Protein AF-A0A439N6X7-F1 (afdb_monomer_lite)

Sequence (94 aa):
MNRSWSRRSRQRYVPPRPRSVWRRLVDYALTVIVLGLLILLAARLDRIETRKTEGAAVINDGDTITLGTERIRMRGIDAPEYSQVCRKAGADYP

Secondary structure (DSSP, 8-state):
--------------PPPPPPHHHHHHHHHHHHHHHHHHHHHHHHHHHHHTTS--S-EEEEETTEEEETTEEEE-TT-----TT---EETTEEP-

Radius of gyration: 35.71 Å; chains: 1; bounding box: 89×53×78 Å

Foldseek 3Di:
DDDDDDPDPPPPPDPPDPDDPVVVVVVVVVVVVVVVVVVVVVVVVVVVVVVPLQADWDDDFPQWIDRHPDIDGHPPDDGDGPPDFDDDPNHTDD

pLDDT: mean 73.85, std 14.12, range [44.56, 97.69]

Structure (mmCIF, N/CA/C/O backbone):
data_AF-A0A439N6X7-F1
#
_entry.id   AF-A0A439N6X7-F1
#
loop_
_atom_site.group_PDB
_atom_site.id
_atom_site.type_symbol
_atom_site.label_atom_id
_atom_site.label_alt_id
_atom_site.label_comp_id
_atom_site.label_asym_id
_atom_site.label_entity_id
_atom_site.label_seq_id
_atom_site.pdbx_PDB_ins_code
_atom_site.Cartn_x
_atom_site.Cartn_y
_atom_site.Cartn_z
_atom_site.occupancy
_atom_site.B_iso_or_equiv
_atom_site.auth_seq_id
_atom_site.auth_comp_id
_atom_site.auth_asym_id
_atom_site.auth_atom_id
_atom_site.pdbx_PDB_model_num
ATOM 1 N N . MET A 1 1 ? 64.792 39.495 -18.463 1.00 44.56 1 MET A N 1
ATOM 2 C CA . MET A 1 1 ? 63.694 39.277 -19.442 1.00 44.56 1 MET A CA 1
ATOM 3 C C . MET A 1 1 ? 64.217 38.339 -20.531 1.00 44.56 1 MET A C 1
ATOM 5 O O . MET A 1 1 ? 65.350 38.530 -20.915 1.00 44.56 1 MET A O 1
ATOM 9 N N . ASN A 1 2 ? 63.548 37.323 -21.076 1.00 48.59 2 ASN A N 1
ATOM 10 C CA . ASN A 1 2 ? 62.133 36.995 -21.110 1.00 48.59 2 ASN A CA 1
ATOM 11 C C . ASN A 1 2 ? 61.939 35.520 -21.531 1.00 48.59 2 ASN A C 1
ATOM 13 O O . ASN A 1 2 ? 62.498 35.077 -22.525 1.00 48.59 2 ASN A O 1
ATOM 17 N N . ARG A 1 3 ? 61.028 34.858 -20.809 1.0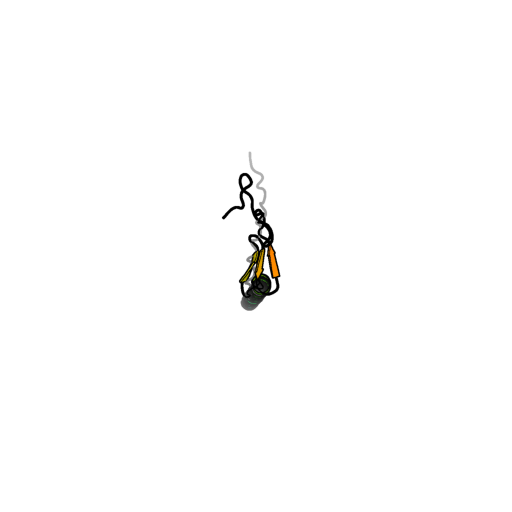0 54.09 3 ARG A N 1
ATOM 18 C CA . ARG A 1 3 ? 59.955 33.967 -21.293 1.00 54.09 3 ARG A CA 1
ATOM 19 C C . ARG A 1 3 ? 60.355 32.669 -22.006 1.00 54.09 3 ARG A C 1
ATOM 21 O O . ARG A 1 3 ? 60.312 32.551 -23.227 1.00 54.09 3 ARG A O 1
ATOM 28 N N . SER A 1 4 ? 60.561 31.646 -21.178 1.00 57.75 4 SER A N 1
ATOM 29 C CA . SER A 1 4 ? 60.366 30.240 -21.525 1.00 57.75 4 SER A CA 1
ATOM 30 C C . SER A 1 4 ? 58.884 29.977 -21.822 1.00 57.75 4 SER A C 1
ATOM 32 O O . SER A 1 4 ? 58.025 29.974 -20.942 1.00 57.75 4 SER A O 1
ATOM 34 N N . TRP A 1 5 ? 58.563 29.766 -23.094 1.00 59.31 5 TRP A N 1
ATOM 35 C CA . TRP A 1 5 ? 57.235 29.315 -23.491 1.00 59.31 5 TRP A CA 1
ATOM 36 C C . TRP A 1 5 ? 57.139 27.807 -23.268 1.00 59.31 5 TRP A C 1
ATOM 38 O O . TRP A 1 5 ? 57.639 27.007 -24.060 1.00 59.31 5 TRP A O 1
ATOM 48 N N . SER A 1 6 ? 56.493 27.412 -22.173 1.00 59.88 6 SER A N 1
ATOM 49 C CA . SER A 1 6 ? 56.056 26.038 -21.962 1.00 59.88 6 SER A CA 1
ATOM 50 C C . SER A 1 6 ? 55.093 25.655 -23.088 1.00 59.88 6 SER A C 1
ATOM 52 O O . SER A 1 6 ? 54.003 26.213 -23.235 1.00 59.88 6 SER A O 1
ATOM 54 N N . ARG A 1 7 ? 55.513 24.702 -23.928 1.00 59.12 7 ARG A N 1
ATOM 55 C CA . ARG A 1 7 ? 54.646 24.049 -24.912 1.00 59.12 7 ARG A CA 1
ATOM 56 C C . ARG A 1 7 ? 53.549 23.312 -24.151 1.00 59.12 7 ARG A C 1
ATOM 58 O O . ARG A 1 7 ? 53.707 22.159 -23.767 1.00 59.12 7 ARG A O 1
ATOM 65 N N . ARG A 1 8 ? 52.437 24.005 -23.910 1.00 62.56 8 ARG A N 1
ATOM 66 C CA . ARG A 1 8 ? 51.207 23.417 -23.390 1.00 62.56 8 ARG A CA 1
ATOM 67 C C . ARG A 1 8 ? 50.792 22.332 -24.381 1.00 62.56 8 ARG A C 1
ATOM 69 O O . ARG A 1 8 ? 50.529 22.629 -25.549 1.00 62.56 8 ARG A O 1
ATOM 76 N N . SER A 1 9 ? 50.818 21.078 -23.943 1.00 64.06 9 SER A N 1
ATOM 77 C CA . SER A 1 9 ? 50.347 19.946 -24.728 1.00 64.06 9 SER A CA 1
ATOM 78 C C . SER A 1 9 ? 48.901 20.231 -25.122 1.00 64.06 9 SER A C 1
ATOM 80 O O . SER A 1 9 ? 47.997 20.249 -24.290 1.00 64.06 9 SER A O 1
ATOM 82 N N . ARG A 1 10 ? 48.676 20.531 -26.405 1.00 63.47 10 ARG A N 1
ATOM 83 C CA . ARG A 1 10 ? 47.327 20.594 -26.963 1.00 63.47 10 ARG A CA 1
ATOM 84 C C . ARG A 1 10 ? 46.745 19.194 -26.814 1.00 63.47 10 ARG A C 1
ATOM 86 O O . ARG A 1 10 ? 47.092 18.302 -27.587 1.00 63.47 10 ARG A O 1
ATOM 93 N N . GLN A 1 11 ? 45.914 18.994 -25.793 1.00 66.56 11 GLN A N 1
ATOM 94 C CA . GLN A 1 11 ? 45.073 17.811 -25.688 1.00 66.56 11 GLN A CA 1
ATOM 95 C C . GLN A 1 11 ? 44.271 17.731 -26.983 1.00 66.56 11 GLN A C 1
ATOM 97 O O . GLN A 1 11 ? 43.469 18.607 -27.306 1.00 66.56 11 GLN A O 1
ATOM 102 N N . ARG A 1 12 ? 44.586 16.710 -27.779 1.00 63.47 12 ARG A N 1
ATOM 103 C CA . ARG A 1 12 ? 43.891 16.398 -29.019 1.00 63.47 12 ARG A CA 1
ATOM 104 C C . ARG A 1 12 ? 42.465 16.037 -28.615 1.00 63.47 12 ARG A C 1
ATOM 106 O O . ARG A 1 12 ? 42.252 14.992 -28.009 1.00 63.47 12 ARG A O 1
ATOM 113 N N . TYR A 1 13 ? 41.513 16.923 -28.890 1.00 67.38 13 TYR A N 1
ATOM 114 C CA . TYR A 1 13 ? 40.097 16.617 -28.735 1.00 67.38 13 TYR A CA 1
ATOM 115 C C . TYR A 1 13 ? 39.776 15.449 -29.672 1.00 67.38 13 TYR A C 1
ATOM 117 O O . TYR A 1 13 ? 39.806 15.600 -30.893 1.00 67.38 13 TYR A O 1
ATOM 125 N N . VAL A 1 14 ? 39.559 14.262 -29.105 1.00 69.88 14 VAL A N 1
ATOM 126 C CA . VAL A 1 14 ? 39.084 13.098 -29.854 1.00 69.88 14 VAL A CA 1
ATOM 127 C C . VAL A 1 14 ? 37.563 13.217 -29.888 1.00 69.88 14 VAL A C 1
ATOM 129 O O . VAL A 1 14 ? 36.945 13.113 -28.826 1.00 69.88 14 VA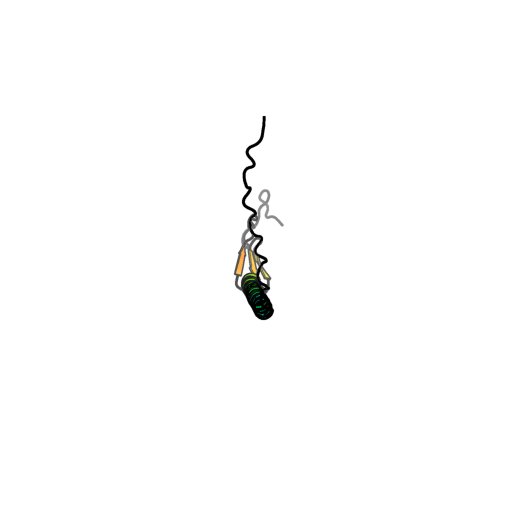L A O 1
ATOM 132 N N . PRO A 1 15 ? 36.937 13.473 -31.052 1.00 66.62 15 PRO A N 1
ATOM 133 C CA . PRO A 1 15 ? 35.488 13.550 -31.107 1.00 66.62 15 PRO A CA 1
ATOM 134 C C . PRO A 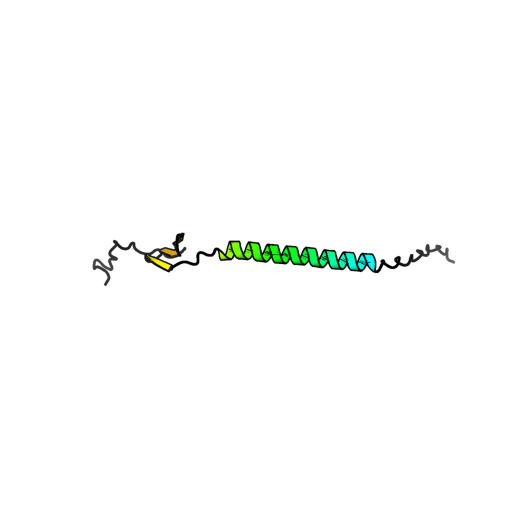1 15 ? 34.898 12.194 -30.690 1.00 66.62 15 PRO A C 1
ATOM 136 O O . PRO A 1 15 ? 35.400 11.146 -31.119 1.00 66.62 15 PRO A O 1
ATOM 139 N N . PRO A 1 16 ? 33.851 12.176 -29.846 1.00 67.62 16 PRO A N 1
ATOM 140 C CA . PRO A 1 16 ? 33.185 10.935 -29.491 1.00 67.62 16 PRO A CA 1
ATOM 141 C C . PRO A 1 16 ? 32.652 10.278 -30.767 1.00 67.62 16 PRO A C 1
ATOM 143 O O . PRO A 1 16 ? 31.958 10.910 -31.563 1.00 67.62 16 PRO A O 1
ATOM 146 N N . ARG A 1 17 ? 33.001 9.002 -30.980 1.00 69.31 17 ARG A N 1
ATOM 147 C CA . ARG A 1 17 ? 32.504 8.227 -32.124 1.00 69.31 17 ARG A CA 1
ATOM 148 C C . ARG A 1 17 ? 30.968 8.258 -32.122 1.00 69.31 17 ARG A C 1
ATOM 150 O O . ARG A 1 17 ? 30.378 8.052 -31.055 1.00 69.31 17 ARG A O 1
ATOM 157 N N . PRO A 1 18 ? 30.311 8.484 -33.274 1.00 68.12 18 PRO A N 1
ATOM 158 C CA . PRO A 1 18 ? 28.858 8.485 -33.339 1.00 68.12 18 PRO A CA 1
ATOM 159 C C . PRO A 1 18 ? 28.347 7.120 -32.876 1.00 68.12 18 PRO A C 1
ATOM 161 O O . PRO A 1 18 ? 28.695 6.078 -33.432 1.00 68.12 18 PRO A O 1
ATOM 164 N N . ARG A 1 19 ? 27.562 7.119 -31.794 1.00 65.75 19 ARG A N 1
ATOM 165 C CA . ARG A 1 19 ? 26.906 5.905 -31.299 1.00 65.75 19 ARG A CA 1
ATOM 166 C C . ARG A 1 19 ? 25.979 5.401 -32.400 1.00 65.75 19 ARG A C 1
ATOM 168 O O . ARG A 1 19 ? 25.170 6.179 -32.903 1.00 65.75 19 ARG A O 1
ATOM 175 N N . SER A 1 20 ? 26.103 4.128 -32.774 1.00 80.25 20 SER A N 1
ATOM 176 C CA . SER A 1 20 ? 25.245 3.541 -33.802 1.00 80.25 20 SER A CA 1
ATOM 177 C C . SER A 1 20 ? 23.779 3.650 -33.382 1.00 80.25 20 SER A C 1
ATOM 179 O O . SER A 1 20 ? 23.438 3.453 -32.214 1.00 80.25 20 SER A O 1
ATOM 181 N N . VAL A 1 21 ? 22.904 3.969 -34.338 1.00 83.69 21 VAL A N 1
ATOM 182 C CA . VAL A 1 21 ? 21.449 4.060 -34.116 1.00 83.69 21 VAL A CA 1
ATOM 183 C C . VAL A 1 21 ? 20.919 2.750 -33.520 1.00 83.69 21 VAL A C 1
ATOM 185 O O . VAL A 1 21 ? 20.086 2.773 -32.621 1.00 83.69 21 VAL A O 1
ATOM 188 N N . TRP A 1 22 ? 21.511 1.620 -33.919 1.00 86.56 22 TRP A N 1
ATOM 189 C CA . TRP A 1 22 ? 21.274 0.301 -33.333 1.00 86.56 22 TRP A CA 1
ATOM 190 C C . TRP A 1 22 ? 21.508 0.244 -31.817 1.00 86.56 22 TRP A C 1
ATOM 192 O O . TRP A 1 22 ? 20.645 -0.233 -31.090 1.00 86.56 22 TRP A O 1
ATOM 202 N N . ARG A 1 23 ? 22.633 0.777 -31.313 1.00 85.25 23 ARG A N 1
ATOM 203 C CA . ARG A 1 23 ? 22.889 0.817 -29.862 1.00 85.25 23 ARG A CA 1
ATOM 204 C C . ARG A 1 23 ? 21.850 1.658 -29.131 1.00 85.25 23 ARG A C 1
ATOM 206 O O . ARG A 1 23 ? 21.391 1.237 -28.084 1.00 85.25 23 ARG A O 1
ATOM 213 N N . ARG A 1 24 ? 21.418 2.783 -29.711 1.00 85.19 24 ARG A N 1
ATOM 214 C CA . ARG A 1 24 ? 20.354 3.605 -29.112 1.00 85.19 24 ARG A CA 1
ATOM 215 C C . ARG A 1 24 ? 19.033 2.842 -29.009 1.00 85.19 24 ARG A C 1
ATOM 217 O O . ARG A 1 24 ? 18.385 2.914 -27.977 1.00 85.19 24 ARG A O 1
ATOM 224 N N . LEU A 1 25 ? 18.649 2.095 -30.048 1.00 93.19 25 LEU A N 1
ATOM 225 C CA . LEU A 1 25 ? 17.443 1.258 -30.015 1.00 93.19 25 LEU A CA 1
ATOM 226 C C . LEU A 1 25 ? 17.536 0.164 -28.944 1.00 93.19 25 LEU A C 1
ATOM 228 O O . LEU A 1 25 ? 16.568 -0.057 -28.223 1.00 93.19 25 LEU A O 1
ATOM 232 N N . VAL A 1 26 ? 18.703 -0.470 -28.803 1.00 94.94 26 VAL A N 1
ATOM 233 C CA . VAL A 1 26 ? 18.957 -1.453 -27.738 1.00 94.94 26 VAL A CA 1
ATOM 234 C C . VAL A 1 26 ? 18.869 -0.805 -26.354 1.00 94.94 26 VAL A C 1
ATOM 236 O O . VAL A 1 26 ? 18.226 -1.362 -25.469 1.00 94.94 26 VAL A O 1
ATOM 239 N N . ASP A 1 27 ? 19.444 0.386 -26.172 1.00 91.06 27 ASP A N 1
ATOM 240 C CA . ASP A 1 27 ? 19.388 1.125 -24.906 1.00 91.06 27 ASP A CA 1
ATOM 241 C C . ASP A 1 27 ? 17.936 1.488 -24.531 1.00 91.06 27 ASP A C 1
ATOM 243 O O . ASP A 1 27 ? 17.538 1.340 -23.371 1.00 91.06 27 ASP A O 1
ATOM 247 N N . TYR A 1 28 ? 17.118 1.905 -25.508 1.00 96.00 28 TYR A N 1
ATOM 248 C CA . TYR A 1 28 ? 15.688 2.172 -25.308 1.00 96.00 28 TYR A CA 1
ATOM 249 C C . TYR A 1 28 ? 14.896 0.904 -24.976 1.00 96.00 28 TYR A C 1
ATOM 251 O O . TYR A 1 28 ? 14.085 0.905 -24.053 1.00 96.00 28 TYR A O 1
ATOM 259 N N . ALA A 1 29 ? 15.147 -0.196 -25.686 1.00 96.19 29 ALA A N 1
ATOM 260 C CA . ALA A 1 29 ? 14.507 -1.472 -25.388 1.00 96.19 29 ALA A CA 1
ATOM 261 C C . ALA A 1 29 ? 14.843 -1.940 -23.963 1.00 96.19 29 ALA A C 1
ATOM 263 O O . ALA A 1 29 ? 13.954 -2.336 -23.213 1.00 96.19 29 ALA A O 1
ATOM 264 N N . LEU A 1 30 ? 16.111 -1.824 -23.559 1.00 96.75 30 LEU A N 1
ATOM 265 C CA . LEU A 1 30 ? 16.560 -2.187 -22.218 1.00 96.75 30 LEU A CA 1
ATOM 266 C C . LEU A 1 30 ? 15.907 -1.315 -21.143 1.00 96.75 30 LEU A C 1
ATOM 268 O O . LEU A 1 30 ? 15.453 -1.839 -20.129 1.00 96.75 30 LEU A O 1
ATOM 272 N N . THR A 1 31 ? 15.799 -0.004 -21.367 1.00 96.25 31 THR A N 1
ATOM 273 C CA . THR A 1 31 ? 15.108 0.888 -20.420 1.00 96.25 31 THR A CA 1
ATOM 274 C C . THR A 1 31 ? 13.626 0.554 -20.290 1.00 96.25 31 THR A C 1
ATOM 276 O O . THR A 1 31 ? 13.125 0.506 -19.168 1.00 96.25 31 THR A O 1
ATOM 279 N N . VAL A 1 32 ? 12.934 0.254 -21.393 1.00 97.44 32 VAL A N 1
ATOM 280 C CA . VAL A 1 32 ? 11.527 -0.183 -21.358 1.00 97.44 32 VAL A CA 1
ATOM 281 C C . VAL A 1 32 ? 11.373 -1.495 -20.587 1.00 97.44 32 VAL A C 1
ATOM 283 O O . VAL A 1 32 ? 10.469 -1.606 -19.762 1.00 97.44 32 VAL A O 1
ATOM 286 N N . ILE A 1 33 ? 12.270 -2.465 -20.791 1.00 97.62 33 ILE A N 1
ATOM 287 C CA . ILE A 1 33 ? 12.257 -3.740 -20.056 1.00 97.62 33 ILE A CA 1
ATOM 288 C C . ILE A 1 33 ? 12.448 -3.505 -18.554 1.00 97.62 33 ILE A C 1
ATOM 290 O O . ILE A 1 33 ? 11.685 -4.035 -17.748 1.00 97.62 33 ILE A O 1
ATOM 294 N N . VAL A 1 34 ? 13.439 -2.696 -18.167 1.00 97.44 34 VAL A N 1
ATOM 295 C CA . VAL A 1 34 ? 13.724 -2.403 -16.754 1.00 97.44 34 VAL A CA 1
ATOM 296 C C . VAL A 1 34 ? 12.550 -1.680 -16.096 1.00 97.44 34 VAL A C 1
ATOM 298 O O . VAL A 1 34 ? 12.115 -2.087 -15.022 1.00 97.44 34 VAL A O 1
ATOM 301 N N . LEU A 1 35 ? 11.994 -0.652 -16.742 1.00 97.69 35 LEU A N 1
ATOM 302 C CA . LEU A 1 35 ? 10.817 0.054 -16.229 1.00 97.69 35 LEU A CA 1
ATOM 303 C C . LEU A 1 35 ? 9.605 -0.873 -16.120 1.00 97.69 35 LEU A C 1
ATOM 305 O O . LEU A 1 35 ? 8.922 -0.861 -15.100 1.00 97.69 35 LEU A O 1
ATOM 309 N N . GLY A 1 36 ? 9.370 -1.717 -17.127 1.00 97.44 36 GLY A N 1
ATOM 310 C CA . GLY A 1 36 ? 8.305 -2.715 -17.100 1.00 97.44 36 GLY A CA 1
ATOM 311 C C . GLY A 1 36 ? 8.442 -3.679 -15.921 1.00 97.44 36 GLY A C 1
ATOM 312 O O . GLY A 1 36 ? 7.464 -3.919 -15.217 1.00 97.44 36 GLY A O 1
ATOM 313 N N . LEU A 1 37 ? 9.656 -4.174 -15.652 1.00 97.12 37 LEU A N 1
ATOM 314 C CA . LEU A 1 37 ? 9.944 -5.031 -14.498 1.00 97.12 37 LEU A CA 1
ATOM 315 C C . LEU A 1 37 ? 9.702 -4.316 -13.165 1.00 97.12 37 LEU A C 1
ATOM 317 O O . LEU A 1 37 ? 9.108 -4.907 -12.266 1.00 97.12 37 LEU A O 1
ATOM 321 N N . LEU A 1 38 ? 10.121 -3.054 -13.039 1.00 96.69 38 LEU A N 1
ATOM 322 C CA . LEU A 1 38 ? 9.888 -2.256 -11.831 1.00 96.69 38 LEU A CA 1
ATOM 323 C C . LEU A 1 38 ? 8.393 -2.022 -11.582 1.00 96.69 38 LEU A C 1
ATOM 325 O O . LEU A 1 38 ? 7.938 -2.166 -10.449 1.00 96.69 38 LEU A O 1
ATOM 329 N N . ILE A 1 39 ? 7.619 -1.725 -12.630 1.00 95.56 39 ILE A N 1
ATOM 330 C CA . ILE A 1 39 ? 6.158 -1.576 -12.541 1.00 95.56 39 ILE A CA 1
ATOM 331 C C . ILE A 1 39 ? 5.513 -2.896 -12.102 1.00 95.56 39 ILE A C 1
ATOM 333 O O . ILE A 1 39 ? 4.667 -2.905 -11.209 1.00 95.56 39 ILE A O 1
ATOM 337 N N . LEU A 1 40 ? 5.930 -4.020 -12.692 1.00 94.12 40 LEU A N 1
ATOM 338 C CA . LEU A 1 40 ? 5.441 -5.350 -12.323 1.00 94.12 40 LEU A CA 1
ATOM 339 C C . LEU A 1 40 ? 5.755 -5.678 -10.861 1.00 94.12 40 LEU A C 1
ATOM 341 O O . LEU A 1 40 ? 4.888 -6.169 -10.143 1.00 94.12 40 LEU A O 1
ATOM 345 N N . LEU A 1 41 ? 6.975 -5.383 -10.412 1.00 93.00 41 LEU A N 1
ATOM 346 C CA . LEU A 1 41 ? 7.393 -5.580 -9.029 1.00 93.00 41 LEU A CA 1
ATOM 347 C C . LEU A 1 41 ? 6.546 -4.740 -8.068 1.00 93.00 41 LEU A C 1
ATOM 349 O O . LEU A 1 41 ? 6.032 -5.282 -7.092 1.00 93.00 41 LEU A O 1
ATOM 353 N N . ALA A 1 42 ? 6.348 -3.456 -8.375 1.00 90.38 42 ALA A N 1
ATOM 354 C CA . ALA A 1 42 ? 5.508 -2.563 -7.585 1.00 90.38 42 ALA A CA 1
ATOM 355 C C . ALA A 1 42 ? 4.065 -3.083 -7.493 1.00 90.38 42 ALA A C 1
ATOM 357 O O . ALA A 1 42 ? 3.534 -3.202 -6.397 1.00 90.38 42 ALA A O 1
ATOM 358 N N . ALA A 1 43 ? 3.463 -3.499 -8.611 1.00 88.19 43 ALA A N 1
ATOM 359 C CA . ALA A 1 43 ? 2.108 -4.057 -8.626 1.00 88.19 43 ALA A CA 1
ATOM 360 C C . ALA A 1 43 ? 1.988 -5.381 -7.847 1.00 88.19 43 ALA A C 1
ATOM 362 O O . ALA A 1 43 ? 0.931 -5.704 -7.303 1.00 88.19 43 ALA A O 1
ATOM 363 N N . ARG A 1 44 ? 3.057 -6.186 -7.801 1.00 83.56 44 ARG A N 1
ATOM 364 C CA . ARG A 1 44 ? 3.086 -7.428 -7.015 1.00 83.56 44 ARG A CA 1
ATOM 365 C C . ARG A 1 44 ? 3.235 -7.149 -5.526 1.00 83.56 44 ARG A C 1
ATOM 367 O O . ARG A 1 44 ? 2.573 -7.825 -4.747 1.00 83.56 44 ARG A O 1
ATOM 374 N N . LEU A 1 45 ? 4.059 -6.173 -5.150 1.00 80.62 45 LEU A N 1
ATOM 375 C CA . LEU A 1 45 ? 4.230 -5.761 -3.759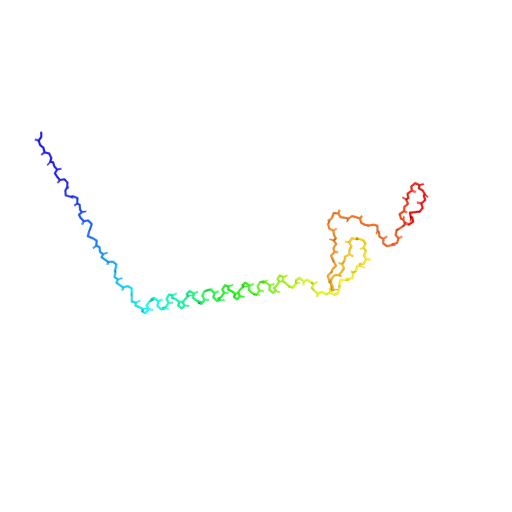 1.00 80.62 45 LEU A CA 1
ATOM 376 C C . LEU A 1 45 ? 2.969 -5.078 -3.220 1.00 80.62 45 LEU A C 1
ATOM 378 O O . LEU A 1 45 ? 2.525 -5.415 -2.129 1.00 80.62 45 LEU A O 1
ATOM 382 N N . ASP A 1 46 ? 2.343 -4.218 -4.025 1.00 73.50 46 ASP A N 1
ATOM 383 C CA . ASP A 1 46 ? 1.062 -3.590 -3.705 1.00 73.50 46 ASP A CA 1
ATOM 384 C C . ASP A 1 46 ? -0.011 -4.650 -3.448 1.00 73.50 46 ASP A C 1
ATOM 386 O O . ASP A 1 46 ? -0.656 -4.606 -2.419 1.00 73.50 46 ASP A O 1
ATOM 390 N N . ARG A 1 47 ? -0.105 -5.713 -4.262 1.00 63.00 47 ARG A N 1
ATOM 391 C CA . ARG A 1 47 ? -1.020 -6.842 -3.984 1.00 63.00 47 ARG A CA 1
ATOM 392 C C . ARG A 1 47 ? -0.740 -7.601 -2.682 1.00 63.00 47 ARG A C 1
ATOM 394 O O . ARG A 1 47 ? -1.642 -8.266 -2.174 1.00 63.00 47 ARG A O 1
ATOM 401 N N . ILE A 1 48 ? 0.497 -7.584 -2.189 1.00 60.00 48 ILE A N 1
ATOM 402 C CA . ILE A 1 48 ? 0.870 -8.224 -0.918 1.00 60.00 48 ILE A CA 1
ATOM 403 C C . ILE A 1 48 ? 0.478 -7.311 0.252 1.00 60.00 48 ILE A C 1
ATOM 405 O O . ILE A 1 48 ? -0.075 -7.799 1.232 1.00 60.00 48 ILE A O 1
ATOM 409 N N . GLU A 1 49 ? 0.679 -6.000 0.115 1.00 54.84 49 GLU A N 1
ATOM 410 C CA . GLU A 1 49 ? 0.243 -4.968 1.069 1.00 54.84 49 GLU A CA 1
ATOM 411 C C . GLU A 1 49 ? -1.285 -4.794 1.097 1.00 54.84 49 GLU A C 1
ATOM 413 O O . GLU A 1 49 ? -1.880 -4.704 2.163 1.00 54.84 49 GLU A O 1
ATOM 418 N N . THR A 1 50 ? -1.962 -4.806 -0.054 1.00 50.88 50 THR A N 1
ATOM 419 C CA . THR A 1 50 ? -3.430 -4.748 -0.183 1.00 50.88 50 THR A CA 1
ATOM 420 C C . THR A 1 50 ? -4.098 -6.083 0.106 1.00 50.88 50 THR A C 1
ATOM 422 O O . THR A 1 50 ? -5.319 -6.163 0.105 1.00 50.88 50 THR A O 1
ATOM 425 N N . ARG A 1 51 ? -3.323 -7.115 0.458 1.00 50.84 51 ARG A N 1
ATOM 426 C CA . ARG A 1 51 ? -3.817 -8.164 1.352 1.00 50.84 51 ARG A CA 1
ATOM 427 C C . ARG A 1 51 ? -4.026 -7.638 2.783 1.00 50.84 51 ARG A C 1
ATOM 429 O O . ARG A 1 51 ? -4.157 -8.437 3.699 1.00 50.84 51 ARG A O 1
ATOM 436 N N . LYS A 1 52 ? -4.102 -6.312 2.973 1.00 48.97 52 LYS A N 1
ATOM 437 C CA . LYS A 1 52 ? -5.000 -5.657 3.927 1.00 48.97 52 LYS A CA 1
ATOM 438 C C . LYS A 1 52 ? -6.277 -6.462 3.996 1.00 48.97 52 LYS A C 1
ATOM 440 O O . LYS A 1 52 ? -6.931 -6.703 2.988 1.00 48.97 52 LYS A O 1
ATOM 445 N N . THR A 1 53 ? -6.554 -6.921 5.194 1.00 51.50 53 THR A N 1
ATOM 446 C CA . THR A 1 53 ? -7.615 -7.842 5.536 1.00 51.50 53 THR A CA 1
ATOM 447 C C . THR A 1 53 ? -8.974 -7.232 5.199 1.00 51.50 53 THR A C 1
ATOM 449 O O . THR A 1 53 ? -9.652 -6.661 6.041 1.00 51.50 53 THR A O 1
ATOM 452 N N . GLU A 1 54 ? -9.362 -7.298 3.930 1.00 48.75 54 GLU A N 1
ATOM 453 C CA . GLU A 1 54 ? -10.701 -6.976 3.471 1.00 48.75 54 GLU A CA 1
ATOM 454 C C . GLU A 1 54 ? -11.580 -8.187 3.770 1.00 48.75 54 GLU A C 1
ATOM 456 O O . GLU A 1 54 ? -11.462 -9.263 3.185 1.00 48.75 54 GLU A O 1
ATOM 461 N N . GLY A 1 55 ? -12.436 -8.010 4.764 1.00 56.81 55 GLY A N 1
ATOM 462 C CA . GLY A 1 55 ? -13.395 -8.986 5.243 1.00 56.81 55 GLY A CA 1
ATOM 463 C C . GLY A 1 55 ? -14.389 -8.277 6.149 1.00 56.81 55 GLY A C 1
ATOM 464 O O . GLY A 1 55 ? -14.136 -7.152 6.580 1.00 56.81 55 GLY A O 1
ATOM 465 N N . ALA A 1 56 ? -15.530 -8.911 6.416 1.00 56.25 56 ALA A N 1
ATOM 466 C CA . ALA A 1 56 ? -16.549 -8.341 7.291 1.00 56.25 56 ALA A CA 1
ATOM 467 C C . ALA A 1 56 ? -15.909 -7.879 8.609 1.00 56.25 56 ALA A C 1
ATOM 469 O O . ALA A 1 56 ? -15.287 -8.679 9.312 1.00 56.25 56 ALA A O 1
ATOM 470 N N . ALA A 1 57 ? -16.021 -6.583 8.897 1.00 57.59 57 ALA A N 1
ATOM 471 C CA . ALA A 1 57 ? -15.573 -6.022 10.156 1.00 57.59 57 ALA A CA 1
ATOM 472 C C . ALA A 1 57 ? -16.613 -6.378 11.220 1.00 57.59 57 ALA A C 1
ATOM 474 O O . ALA A 1 57 ? -17.746 -5.898 11.176 1.00 57.59 57 ALA A O 1
ATOM 475 N N . VAL A 1 58 ? -16.233 -7.246 12.152 1.00 62.75 58 VAL A N 1
ATOM 476 C CA . VAL A 1 58 ? -17.039 -7.603 13.319 1.00 62.75 58 VAL A CA 1
ATOM 477 C C . VAL A 1 58 ? -16.374 -6.984 14.539 1.00 62.75 58 VAL A C 1
ATOM 479 O O . VAL A 1 58 ? -15.219 -7.275 14.853 1.00 62.75 58 VAL A O 1
ATOM 482 N N . ILE A 1 59 ? -17.097 -6.092 15.208 1.00 68.31 59 ILE A N 1
ATOM 483 C CA . ILE A 1 59 ? -16.662 -5.490 16.468 1.00 68.31 59 ILE A CA 1
ATOM 484 C C . ILE A 1 59 ? -16.920 -6.534 17.558 1.00 68.31 59 ILE A C 1
ATOM 486 O O . ILE A 1 59 ? -18.075 -6.883 17.791 1.00 68.31 59 ILE A O 1
ATOM 490 N N . ASN A 1 60 ? -15.860 -7.062 18.175 1.00 68.56 60 ASN A N 1
ATOM 491 C CA . ASN A 1 60 ? -15.994 -8.071 19.231 1.00 68.56 60 ASN A CA 1
ATOM 492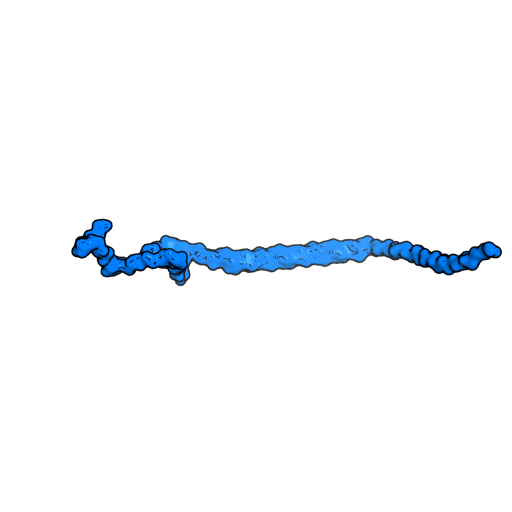 C C . ASN A 1 60 ? -16.066 -7.422 20.615 1.00 68.56 60 ASN A C 1
ATOM 494 O O . ASN A 1 60 ? -16.948 -7.761 21.391 1.00 68.56 60 ASN A O 1
ATOM 498 N N . ASP A 1 61 ? -15.162 -6.481 20.899 1.00 69.25 61 ASP A N 1
ATOM 499 C CA . ASP A 1 61 ? -15.049 -5.788 22.187 1.00 69.25 61 ASP A CA 1
ATOM 500 C C . ASP A 1 61 ? -14.697 -4.308 21.956 1.00 69.25 61 ASP A C 1
ATOM 502 O O . ASP A 1 61 ?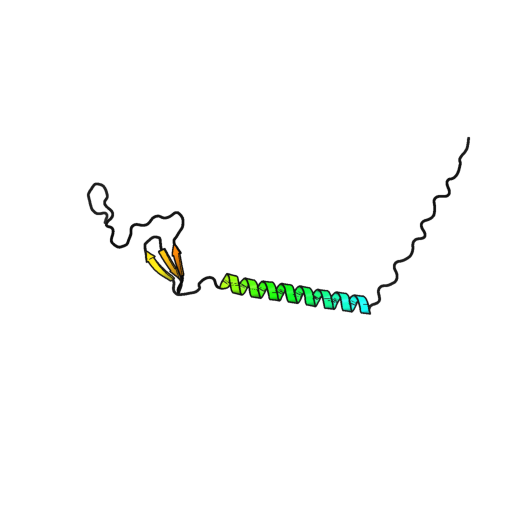 -14.412 -3.893 20.829 1.00 69.25 61 ASP A O 1
ATOM 506 N N . GLY A 1 62 ? -14.678 -3.500 23.021 1.00 67.31 62 GLY A N 1
ATOM 507 C CA . GLY A 1 62 ? -14.410 -2.059 22.925 1.00 67.31 62 GLY A CA 1
ATOM 508 C C . GLY A 1 62 ? -13.018 -1.684 22.389 1.00 67.31 62 GLY A C 1
ATOM 509 O O . GLY A 1 62 ? -12.842 -0.564 21.914 1.00 67.31 62 GLY A O 1
ATOM 510 N N . ASP A 1 63 ? -12.042 -2.600 22.415 1.00 72.25 63 ASP A N 1
ATOM 511 C CA . ASP A 1 63 ? -10.689 -2.400 21.871 1.00 72.25 63 ASP A CA 1
ATOM 512 C C . ASP A 1 63 ? -10.305 -3.391 20.752 1.00 72.25 63 ASP A C 1
ATOM 514 O O . ASP A 1 63 ? -9.200 -3.310 20.205 1.00 72.25 63 ASP A O 1
ATOM 518 N N . THR A 1 64 ? -11.203 -4.318 20.397 1.00 72.81 64 THR A N 1
ATOM 519 C CA . THR A 1 64 ? -10.892 -5.474 19.550 1.00 72.81 64 THR A CA 1
ATOM 520 C C . THR A 1 64 ? -11.874 -5.597 18.385 1.00 72.81 64 THR A C 1
ATOM 522 O O . THR A 1 64 ? -13.068 -5.845 18.565 1.00 72.81 64 THR A O 1
ATOM 525 N N . ILE A 1 65 ? -11.349 -5.496 17.162 1.00 74.00 65 ILE A N 1
ATOM 526 C CA . ILE A 1 65 ? -12.108 -5.613 15.912 1.00 74.00 65 ILE A CA 1
ATOM 527 C C . ILE A 1 65 ? -11.558 -6.801 15.126 1.00 74.00 65 ILE A C 1
ATOM 529 O O . ILE A 1 65 ? -10.351 -6.924 14.940 1.00 74.00 65 ILE A O 1
ATOM 533 N N . THR A 1 66 ? -12.430 -7.682 14.646 1.00 69.62 66 THR A N 1
ATOM 534 C CA . THR A 1 66 ? -12.042 -8.746 13.714 1.00 69.62 66 THR A CA 1
ATOM 535 C C . THR A 1 66 ? -12.339 -8.290 12.297 1.00 69.62 66 THR A C 1
ATOM 537 O O . THR A 1 66 ? -13.483 -7.974 11.987 1.00 69.62 66 THR A O 1
ATOM 540 N N . LEU A 1 67 ? -11.330 -8.256 11.432 1.00 66.88 67 LEU A N 1
ATOM 541 C CA . LEU A 1 67 ? -11.527 -8.105 9.993 1.00 66.88 67 LEU A CA 1
ATOM 542 C C . LEU A 1 67 ? -11.349 -9.495 9.385 1.00 66.88 67 LEU A C 1
ATOM 544 O O . LEU A 1 67 ? -10.260 -10.058 9.442 1.00 66.88 67 LEU A O 1
ATOM 548 N N . GLY A 1 68 ? -12.415 -10.097 8.855 1.00 70.06 68 GLY A N 1
ATOM 549 C CA . GLY A 1 68 ? -12.339 -11.446 8.276 1.00 70.06 68 GLY A CA 1
ATOM 550 C C . GLY A 1 68 ? -11.822 -12.502 9.269 1.00 70.06 68 GLY A C 1
ATOM 551 O O . GLY A 1 68 ? -12.553 -12.914 10.164 1.00 70.06 68 GLY A O 1
ATOM 552 N N . THR A 1 69 ? -10.575 -12.960 9.101 1.00 62.25 69 THR A N 1
ATOM 553 C CA . THR A 1 69 ? -9.910 -13.943 9.985 1.00 62.25 69 THR A CA 1
ATOM 554 C C . THR A 1 69 ? -8.885 -13.331 10.943 1.00 62.25 69 THR A C 1
ATOM 556 O O . THR A 1 69 ? -8.271 -14.060 11.719 1.00 62.25 69 THR A O 1
ATOM 559 N N . GLU A 1 70 ? -8.641 -12.024 10.870 1.00 61.38 70 GLU A N 1
ATOM 560 C CA . GLU A 1 70 ? -7.599 -11.359 11.650 1.00 61.38 70 GLU A CA 1
ATOM 561 C C . GLU A 1 70 ? -8.206 -10.528 12.776 1.00 61.38 70 GLU A C 1
ATOM 563 O O . GLU A 1 70 ? -9.121 -9.732 12.567 1.00 61.38 70 GLU A O 1
ATOM 568 N N . ARG A 1 71 ? -7.680 -10.717 13.987 1.00 67.56 71 ARG A N 1
ATOM 569 C CA . ARG A 1 71 ? -8.133 -10.027 15.193 1.00 67.56 71 ARG A CA 1
ATOM 570 C C . ARG A 1 71 ? -7.203 -8.842 15.455 1.00 67.56 71 ARG A C 1
ATOM 572 O O . ARG A 1 71 ? -6.046 -9.031 15.823 1.00 67.56 71 ARG A O 1
ATOM 579 N N . ILE A 1 72 ? -7.701 -7.629 15.247 1.00 72.56 72 ILE A N 1
ATOM 580 C CA . ILE A 1 72 ? -6.962 -6.375 15.411 1.00 72.56 72 ILE A CA 1
ATOM 581 C C . ILE A 1 72 ? -7.297 -5.768 16.776 1.00 72.56 72 ILE A C 1
ATOM 583 O O . ILE A 1 72 ? -8.461 -5.508 17.076 1.00 72.56 72 ILE A O 1
ATOM 587 N N . ARG A 1 73 ? -6.265 -5.511 17.591 1.00 74.62 73 ARG A N 1
ATOM 588 C CA . ARG A 1 73 ? -6.384 -4.814 18.880 1.00 74.62 73 ARG A CA 1
ATOM 589 C C . ARG A 1 73 ? -5.870 -3.381 18.766 1.00 74.62 73 ARG A C 1
ATOM 591 O O . ARG A 1 73 ? -4.743 -3.160 18.314 1.00 74.62 73 ARG A O 1
ATOM 598 N N . MET A 1 74 ? -6.677 -2.416 19.191 1.00 71.06 74 MET A N 1
ATOM 599 C CA . MET A 1 74 ? -6.324 -0.998 19.161 1.00 71.06 74 MET A CA 1
ATOM 600 C C . MET A 1 74 ? -5.238 -0.696 20.198 1.00 71.06 74 MET A C 1
ATOM 602 O O . MET A 1 74 ? -5.361 -1.013 21.377 1.00 71.06 74 MET A O 1
ATOM 606 N N . ARG A 1 75 ? -4.129 -0.091 19.763 1.00 71.12 75 ARG A N 1
ATOM 607 C CA . ARG A 1 75 ? -3.035 0.296 20.663 1.00 71.12 75 ARG A CA 1
ATOM 608 C C . ARG A 1 75 ? -3.367 1.632 21.325 1.00 71.12 75 ARG A C 1
ATOM 610 O O . ARG A 1 75 ? -3.617 2.608 20.628 1.00 71.12 75 ARG A O 1
ATOM 617 N N . GLY A 1 76 ? -3.314 1.677 22.655 1.00 72.38 76 GLY A N 1
ATOM 618 C CA . GLY A 1 76 ? -3.509 2.905 23.437 1.00 72.38 76 GLY A CA 1
ATOM 619 C C . GLY A 1 76 ? -4.941 3.157 23.917 1.00 72.38 76 GLY A C 1
ATOM 620 O O . GLY A 1 76 ? -5.179 4.179 24.551 1.00 72.38 76 GLY A O 1
ATOM 621 N N . ILE A 1 77 ? -5.868 2.235 23.657 1.00 69.81 77 ILE A N 1
ATOM 622 C CA . ILE A 1 77 ? -7.204 2.208 24.262 1.00 69.81 77 ILE A CA 1
ATOM 623 C C . ILE A 1 77 ? -7.273 0.941 25.120 1.00 69.81 77 ILE A C 1
ATOM 625 O O . ILE A 1 77 ? -6.932 -0.133 24.632 1.00 69.81 77 ILE A O 1
ATOM 629 N N . ASP A 1 78 ? -7.678 1.079 26.382 1.00 71.75 78 ASP A N 1
ATOM 630 C CA . ASP A 1 78 ? -8.000 -0.044 27.267 1.00 71.75 78 ASP A CA 1
ATOM 631 C C . ASP A 1 78 ? -9.512 -0.031 27.486 1.00 71.75 78 ASP A C 1
ATOM 633 O O . ASP A 1 78 ? -10.056 0.939 28.023 1.00 71.75 78 ASP A O 1
ATOM 637 N N . ALA A 1 79 ? -10.197 -1.050 26.973 1.00 75.88 79 ALA A N 1
ATOM 638 C CA . ALA A 1 79 ? -11.642 -1.176 27.088 1.00 75.88 79 ALA A CA 1
ATOM 639 C C . ALA A 1 79 ? -11.994 -2.254 28.124 1.00 75.88 79 ALA A C 1
ATOM 641 O O . ALA A 1 79 ? -11.309 -3.275 28.188 1.00 75.88 79 ALA A O 1
ATOM 642 N N . PRO A 1 80 ? -13.064 -2.059 28.916 1.00 68.25 80 PRO A N 1
ATOM 643 C CA . PRO A 1 80 ? -13.585 -3.112 29.779 1.00 68.25 80 PRO A CA 1
ATOM 644 C C . PRO A 1 80 ? -14.024 -4.321 28.943 1.00 68.25 80 PRO A C 1
ATOM 646 O O . PRO A 1 80 ? -14.540 -4.170 27.833 1.00 68.25 80 PRO A O 1
ATOM 649 N N . GLU A 1 81 ? -13.829 -5.525 29.482 1.00 70.12 81 GLU A N 1
ATOM 650 C CA . GLU A 1 81 ? -14.307 -6.752 28.835 1.00 70.12 81 GLU A CA 1
ATOM 651 C C . GLU A 1 81 ? -15.841 -6.821 28.851 1.00 70.12 81 GLU A C 1
ATOM 653 O O . GLU A 1 81 ? -16.479 -6.304 29.769 1.00 70.12 81 GLU A O 1
ATOM 658 N N . TYR A 1 82 ? -16.441 -7.522 27.882 1.00 68.62 82 TYR A N 1
ATOM 659 C CA . TYR A 1 82 ? -17.901 -7.639 27.741 1.00 68.62 82 TYR A CA 1
ATOM 660 C C . TYR A 1 82 ? -18.634 -8.064 29.030 1.00 68.62 82 TYR A C 1
ATOM 662 O O . TYR A 1 82 ? -19.754 -7.633 29.287 1.00 68.62 82 TYR A O 1
ATOM 670 N N . SER A 1 83 ? -18.010 -8.903 29.861 1.00 77.31 83 SER A N 1
ATOM 671 C CA . SER A 1 83 ? -18.593 -9.391 31.117 1.00 77.31 83 SER A CA 1
ATOM 672 C C . SER A 1 83 ? -18.306 -8.513 32.339 1.00 77.31 83 SER A C 1
ATOM 674 O O . SER A 1 83 ? -18.693 -8.877 33.450 1.00 77.31 83 SER A O 1
ATOM 676 N N . GLN A 1 84 ? -17.598 -7.394 32.183 1.00 76.88 84 GLN A N 1
ATOM 677 C CA . GLN A 1 84 ? -17.258 -6.506 33.290 1.00 76.88 84 GLN A CA 1
ATOM 678 C C . GLN A 1 84 ? -18.279 -5.376 33.422 1.00 76.88 84 GLN A C 1
ATOM 680 O O . GLN A 1 84 ? -18.585 -4.666 32.470 1.00 76.88 84 GLN A O 1
ATOM 685 N N . VAL A 1 85 ? -18.773 -5.176 34.643 1.00 80.88 85 VAL A N 1
ATOM 686 C CA . VAL A 1 85 ? -19.647 -4.049 34.980 1.00 80.88 85 VAL A CA 1
ATOM 687 C C . VAL A 1 85 ? -18.785 -2.916 35.522 1.00 80.88 85 VAL A C 1
ATOM 689 O O . VAL A 1 85 ? -18.151 -3.049 36.573 1.00 80.88 85 VAL A O 1
ATOM 692 N N . CYS A 1 86 ? -18.748 -1.790 34.810 1.00 79.06 86 CYS A N 1
ATOM 693 C CA . CYS A 1 86 ? -18.081 -0.591 35.299 1.00 79.06 86 CYS A CA 1
ATOM 694 C C . CYS A 1 86 ? -18.833 -0.044 36.515 1.00 79.06 86 CYS A C 1
ATOM 696 O O . CYS A 1 86 ? -20.045 0.143 36.466 1.00 79.06 86 CYS A O 1
ATOM 698 N N . ARG A 1 87 ? -18.116 0.257 37.602 1.00 85.12 87 ARG A N 1
ATOM 699 C CA . ARG A 1 87 ? -18.687 0.916 38.783 1.00 85.12 87 ARG A CA 1
ATOM 700 C C . ARG A 1 87 ? -18.141 2.322 38.934 1.00 85.12 87 ARG A C 1
ATOM 702 O O . ARG A 1 87 ? -16.931 2.531 38.892 1.00 85.12 87 ARG A O 1
ATOM 709 N N . LYS A 1 88 ? -19.027 3.282 39.185 1.00 82.12 88 LYS A N 1
ATOM 710 C CA . LYS A 1 88 ? -18.679 4.665 39.513 1.00 82.12 88 LYS A CA 1
ATOM 711 C C . LYS A 1 88 ? -19.255 5.009 40.879 1.00 82.12 88 LYS A C 1
ATOM 713 O O . LYS A 1 88 ? -20.461 4.956 41.080 1.00 82.12 88 LYS A O 1
ATOM 718 N N . ALA A 1 89 ? -18.380 5.359 41.823 1.00 83.50 89 ALA A N 1
ATOM 719 C CA . ALA A 1 89 ? -18.758 5.683 43.203 1.00 83.50 89 ALA A CA 1
ATOM 720 C C . ALA A 1 89 ? -19.607 4.589 43.896 1.00 83.50 89 ALA A C 1
ATOM 722 O O . ALA A 1 89 ? -20.510 4.889 44.668 1.00 83.50 89 ALA A O 1
ATOM 723 N N . GLY A 1 90 ? -19.317 3.314 43.611 1.00 82.69 90 GLY A N 1
ATOM 724 C CA . GLY A 1 90 ? -20.017 2.169 44.208 1.00 82.69 90 GLY A CA 1
ATOM 725 C C . GLY A 1 90 ? -21.355 1.808 43.555 1.00 82.69 90 GLY A C 1
ATOM 726 O O . GLY A 1 90 ? -21.913 0.774 43.903 1.00 82.69 90 GLY A O 1
ATOM 727 N N . ALA A 1 91 ? -21.836 2.601 42.595 1.00 82.12 91 ALA A N 1
ATOM 728 C CA . ALA A 1 91 ? -22.983 2.263 41.760 1.00 82.12 91 ALA A CA 1
ATOM 729 C C . ALA A 1 91 ? -22.520 1.690 40.417 1.00 82.12 91 ALA A C 1
ATOM 731 O O . ALA A 1 91 ? -21.481 2.103 39.889 1.00 82.12 91 ALA A O 1
ATOM 732 N N . ASP A 1 92 ? -23.291 0.757 39.864 1.00 85.56 92 ASP A N 1
ATOM 733 C CA . ASP A 1 92 ? -23.085 0.285 38.497 1.00 85.56 92 ASP A CA 1
ATOM 734 C C . ASP A 1 92 ? -23.325 1.456 37.523 1.00 85.56 92 ASP A C 1
ATOM 736 O O . ASP A 1 92 ? -24.245 2.261 37.696 1.00 85.56 92 ASP A O 1
ATOM 740 N N . TYR A 1 93 ? -22.427 1.610 36.554 1.00 73.06 93 TYR A N 1
ATOM 741 C CA . TYR A 1 93 ? -22.482 2.664 35.547 1.00 73.06 93 TYR A CA 1
ATOM 742 C C . TYR A 1 93 ? -23.577 2.322 34.516 1.00 73.06 93 TYR A C 1
ATOM 744 O O . TYR A 1 93 ? -23.585 1.182 34.049 1.00 73.06 93 TYR A O 1
ATOM 752 N N . PRO A 1 94 ? -24.505 3.250 34.203 1.00 71.00 94 PRO A N 1
ATOM 753 C CA . PRO A 1 94 ? -25.627 2.997 33.295 1.00 71.00 94 PRO A CA 1
ATOM 754 C C . PRO A 1 94 ? -25.211 2.874 31.825 1.00 71.00 94 PRO A C 1
ATOM 756 O O . PRO A 1 94 ? -24.172 3.461 31.442 1.00 71.00 94 PRO A O 1
#